Protein AF-A0A099S271-F1 (afdb_monomer)

Mean predicted aligned error: 4.39 Å

Solvent-accessible surface area (backbone atoms only — not comparable to full-atom values): 8548 Å² total; per-residue (Å²): 134,83,79,78,73,82,76,71,44,62,44,49,42,69,54,49,44,73,74,52,35,85,68,48,52,70,67,49,53,55,56,50,48,68,41,45,82,40,31,30,35,34,33,76,91,51,90,46,42,30,30,33,26,50,63,82,62,60,62,58,98,80,18,26,49,22,60,33,20,43,35,54,55,98,56,40,44,26,42,34,62,65,48,60,66,59,92,57,29,34,62,34,83,63,30,56,61,49,49,71,68,54,82,52,67,79,42,70,47,92,89,72,41,48,26,28,65,52,46,86,91,47,43,64,61,52,47,51,57,42,58,71,73,50,65,82,68,54,70,71,54,51,65,59,45,67,78,78,110

Structure (mmCIF, N/CA/C/O backbone):
data_AF-A0A099S271-F1
#
_entry.id   AF-A0A099S271-F1
#
loop_
_atom_site.group_PDB
_atom_site.id
_atom_site.type_symbol
_atom_site.label_atom_id
_atom_site.label_alt_id
_atom_site.label_comp_id
_atom_site.label_asym_id
_atom_site.label_entity_id
_atom_site.label_seq_id
_atom_site.pdbx_PDB_ins_code
_atom_site.Cartn_x
_atom_site.Cartn_y
_atom_site.Cartn_z
_atom_site.occupancy
_atom_site.B_iso_or_equiv
_atom_site.auth_seq_id
_atom_site.auth_comp_id
_atom_site.auth_asym_id
_atom_site.auth_atom_id
_atom_site.pdbx_PDB_model_num
ATOM 1 N N . MET A 1 1 ? 18.520 -3.663 31.199 1.00 38.88 1 MET A N 1
ATOM 2 C CA . MET A 1 1 ? 18.243 -3.238 29.809 1.00 38.88 1 MET A CA 1
ATOM 3 C C . MET A 1 1 ? 18.268 -4.464 28.906 1.00 38.88 1 MET A C 1
ATOM 5 O O . MET A 1 1 ? 19.336 -5.027 28.692 1.00 38.88 1 MET A O 1
ATOM 9 N N . ARG A 1 2 ? 17.100 -4.954 28.470 1.00 41.19 2 ARG A N 1
ATOM 10 C CA . ARG A 1 2 ? 17.018 -6.059 27.499 1.00 41.19 2 ARG A CA 1
ATOM 11 C C . ARG A 1 2 ? 17.454 -5.520 26.133 1.00 41.19 2 ARG A C 1
ATOM 13 O O . ARG A 1 2 ? 17.024 -4.444 25.742 1.00 41.19 2 ARG A O 1
ATOM 20 N N . LYS A 1 3 ? 18.360 -6.235 25.465 1.00 39.03 3 LYS A N 1
ATOM 21 C CA . LYS A 1 3 ? 18.875 -5.897 24.132 1.00 39.03 3 LYS A CA 1
ATOM 22 C C . LYS A 1 3 ? 17.695 -5.761 23.162 1.00 39.03 3 LYS A C 1
ATOM 24 O O . LYS A 1 3 ? 16.921 -6.709 23.054 1.00 39.03 3 LYS A O 1
ATOM 29 N N . ASN A 1 4 ? 17.577 -4.621 22.478 1.00 46.16 4 ASN A N 1
ATOM 30 C CA . ASN A 1 4 ? 16.653 -4.462 21.355 1.00 46.16 4 ASN A CA 1
ATOM 31 C C . ASN A 1 4 ? 16.946 -5.571 20.343 1.00 46.16 4 ASN A C 1
ATOM 33 O O . ASN A 1 4 ? 18.043 -5.638 19.781 1.00 46.16 4 ASN A O 1
ATOM 37 N N . TYR A 1 5 ? 15.980 -6.464 20.144 1.00 56.09 5 TYR A N 1
ATOM 38 C CA . TYR A 1 5 ? 15.978 -7.337 18.982 1.00 56.09 5 TYR A CA 1
ATOM 39 C C . TYR A 1 5 ? 16.065 -6.434 17.748 1.00 56.09 5 TYR A C 1
ATOM 41 O O . TYR A 1 5 ? 15.419 -5.391 17.699 1.00 56.09 5 TYR A O 1
ATOM 49 N N . LYS A 1 6 ? 16.943 -6.768 16.795 1.00 71.44 6 LYS A N 1
ATOM 50 C CA . LYS A 1 6 ? 17.137 -5.984 15.568 1.00 71.44 6 LYS A CA 1
ATOM 51 C C . LYS A 1 6 ? 15.786 -5.853 14.861 1.00 71.44 6 LYS A C 1
ATOM 53 O O . LYS A 1 6 ? 15.360 -6.811 14.219 1.00 71.44 6 LYS A O 1
ATOM 58 N N . LEU A 1 7 ? 15.136 -4.696 14.987 1.00 81.81 7 LEU A N 1
ATOM 59 C CA . LEU A 1 7 ? 13.919 -4.379 14.252 1.00 81.81 7 LEU A CA 1
ATOM 60 C C . LEU A 1 7 ? 14.175 -4.666 12.773 1.00 81.81 7 LEU A C 1
ATOM 62 O O . LEU A 1 7 ? 15.074 -4.077 12.163 1.00 81.81 7 LEU A O 1
ATOM 66 N N . LYS A 1 8 ? 13.426 -5.613 12.204 1.00 85.62 8 LYS A N 1
ATOM 67 C CA . LYS A 1 8 ? 13.517 -5.894 10.773 1.00 85.62 8 LYS A CA 1
ATOM 68 C C . LYS A 1 8 ? 13.010 -4.665 10.029 1.00 85.62 8 LYS A C 1
ATOM 70 O O . LYS A 1 8 ? 11.845 -4.304 10.171 1.00 85.62 8 LYS A O 1
ATOM 75 N N . ARG A 1 9 ? 13.901 -4.031 9.265 1.00 91.56 9 ARG A N 1
ATOM 76 C CA . ARG A 1 9 ? 13.598 -2.834 8.465 1.00 91.56 9 ARG A CA 1
ATOM 77 C C . ARG A 1 9 ? 12.748 -3.146 7.240 1.00 91.56 9 ARG A C 1
ATOM 79 O O . ARG A 1 9 ? 12.080 -2.255 6.747 1.00 91.56 9 ARG A O 1
ATOM 86 N N . THR A 1 10 ? 12.768 -4.392 6.787 1.00 94.88 10 THR A N 1
ATOM 87 C CA . THR A 1 10 ? 12.002 -4.875 5.642 1.00 94.88 10 THR A CA 1
ATOM 88 C C . THR A 1 10 ? 11.259 -6.131 6.071 1.00 94.88 10 THR A C 1
ATOM 90 O O . THR A 1 10 ? 11.880 -7.037 6.640 1.00 94.88 10 THR A O 1
ATOM 93 N N . ILE A 1 11 ? 9.949 -6.173 5.842 1.00 96.06 11 ILE A N 1
ATOM 94 C CA . ILE A 1 11 ? 9.090 -7.321 6.142 1.00 96.06 11 ILE A CA 1
ATOM 95 C C . ILE A 1 11 ? 8.168 -7.611 4.954 1.00 96.06 11 ILE A C 1
ATOM 97 O O . ILE A 1 11 ? 7.873 -6.723 4.154 1.00 96.06 11 ILE A O 1
ATOM 101 N N . SER A 1 12 ? 7.734 -8.863 4.831 1.00 95.81 12 SER A N 1
ATOM 102 C CA . SER A 1 12 ? 6.722 -9.239 3.844 1.00 95.81 12 SER A CA 1
ATOM 103 C C . SER A 1 12 ? 5.319 -8.857 4.318 1.00 95.81 12 SER A C 1
ATOM 105 O O . SER A 1 12 ? 5.112 -8.581 5.504 1.00 95.81 12 SER A O 1
ATOM 107 N N . MET A 1 13 ? 4.341 -8.878 3.414 1.00 96.75 13 MET A N 1
ATOM 108 C CA . MET A 1 13 ? 2.941 -8.654 3.764 1.00 96.75 13 MET A CA 1
ATOM 109 C C . MET A 1 13 ? 2.402 -9.774 4.656 1.00 96.75 13 MET A C 1
ATOM 111 O O . MET A 1 13 ? 1.707 -9.502 5.633 1.00 96.75 13 MET A O 1
ATOM 115 N N . LYS A 1 14 ? 2.806 -11.030 4.410 1.00 96.19 14 LYS A N 1
ATOM 116 C CA . LYS A 1 14 ? 2.510 -12.154 5.323 1.00 96.19 14 LYS A CA 1
ATOM 117 C C . LYS A 1 14 ? 2.985 -11.867 6.751 1.00 96.19 14 LYS A C 1
ATOM 119 O O . LYS A 1 14 ? 2.256 -12.110 7.712 1.00 96.19 14 LYS A O 1
ATOM 124 N N . GLN A 1 15 ? 4.201 -11.336 6.900 1.00 96.19 15 GLN A N 1
ATOM 125 C CA . GLN A 1 15 ? 4.737 -10.983 8.214 1.00 96.19 15 GLN A CA 1
ATOM 126 C C . GLN A 1 15 ? 3.991 -9.785 8.823 1.00 96.19 15 GLN A C 1
ATOM 128 O O . GLN A 1 15 ? 3.703 -9.813 10.013 1.00 96.19 15 GLN A O 1
ATOM 133 N N . PHE A 1 16 ? 3.627 -8.777 8.027 1.00 97.25 16 PHE A N 1
ATOM 134 C CA . PHE A 1 16 ? 2.814 -7.646 8.485 1.00 97.25 16 PHE A CA 1
ATOM 135 C C . PHE A 1 16 ? 1.449 -8.088 9.025 1.00 97.25 16 PHE A C 1
ATOM 137 O O . PHE A 1 16 ? 1.087 -7.720 10.139 1.00 97.25 16 PHE A O 1
ATOM 144 N N . ILE A 1 17 ? 0.729 -8.941 8.292 1.00 97.56 17 ILE A N 1
ATOM 145 C CA . ILE A 1 17 ? -0.554 -9.503 8.739 1.00 97.56 17 ILE A CA 1
ATOM 146 C C . ILE A 1 17 ? -0.372 -10.322 10.021 1.00 97.56 17 ILE A C 1
ATOM 148 O O . ILE A 1 17 ? -1.189 -10.225 10.929 1.00 97.56 17 ILE A O 1
ATOM 152 N N . SER A 1 18 ? 0.710 -11.096 10.136 1.00 96.88 18 SER A N 1
ATOM 153 C CA . SER A 1 18 ? 1.000 -11.839 11.366 1.00 96.88 18 SER A CA 1
ATO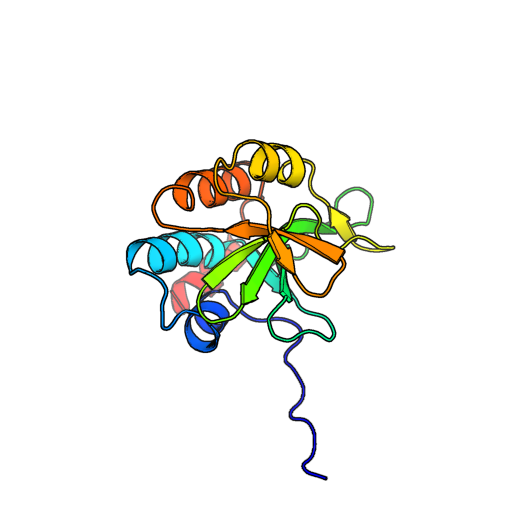M 154 C C . SER A 1 18 ? 1.342 -10.936 12.557 1.00 96.88 18 SER A C 1
ATOM 156 O O . SER A 1 18 ? 1.091 -11.345 13.687 1.00 96.88 18 SER A O 1
ATOM 158 N N . GLU A 1 19 ? 1.966 -9.775 12.332 1.00 96.06 19 GLU A N 1
ATOM 159 C CA . GLU A 1 19 ? 2.354 -8.830 13.391 1.00 96.06 19 GLU A CA 1
ATOM 160 C C . GLU A 1 19 ? 1.180 -7.944 13.835 1.00 96.06 19 GLU A C 1
ATOM 162 O O . GLU A 1 19 ? 1.062 -7.652 15.022 1.00 96.06 19 GLU A O 1
ATOM 167 N N . PHE A 1 20 ? 0.316 -7.523 12.906 1.00 97.12 20 PHE A N 1
ATOM 168 C CA . PHE A 1 20 ? -0.668 -6.460 13.150 1.00 97.12 20 PHE A CA 1
ATOM 169 C C . PHE A 1 20 ? -2.111 -6.814 12.773 1.00 97.12 20 PHE A C 1
ATOM 171 O O . PHE A 1 20 ? -3.031 -6.082 13.122 1.00 97.12 20 PHE A O 1
ATOM 178 N N . GLY A 1 21 ? -2.325 -7.916 12.056 1.00 96.38 21 GLY A N 1
ATOM 179 C CA . GLY A 1 21 ? -3.600 -8.235 11.419 1.00 96.38 21 GLY A CA 1
ATOM 180 C C . GLY A 1 21 ? -4.555 -9.092 12.241 1.00 96.38 21 GLY A C 1
ATOM 181 O O . GLY A 1 21 ? -5.489 -9.640 11.662 1.00 96.38 21 GLY A O 1
ATOM 182 N N . GLU A 1 22 ? -4.352 -9.242 13.554 1.00 97.06 22 GLU A N 1
ATOM 183 C CA . GLU A 1 22 ? -5.235 -10.049 14.415 1.00 97.06 22 GLU A CA 1
ATOM 184 C C . GLU A 1 22 ? -6.706 -9.625 14.268 1.00 97.06 22 GLU A C 1
ATOM 186 O O . GLU A 1 22 ? -7.570 -10.470 14.037 1.00 97.06 22 GLU A O 1
ATOM 191 N N . SER A 1 23 ? -6.961 -8.314 14.287 1.00 97.12 23 SER A N 1
ATOM 192 C CA . SER A 1 23 ? -8.300 -7.720 14.175 1.00 97.12 23 SER A CA 1
ATOM 193 C C . SER A 1 23 ? -8.757 -7.448 12.736 1.00 97.12 23 SER A C 1
ATOM 195 O O . SER A 1 23 ? -9.864 -6.950 12.541 1.00 97.12 23 SER A O 1
ATOM 197 N N . PHE A 1 24 ? -7.934 -7.732 11.720 1.00 98.12 24 PHE A N 1
ATOM 198 C CA . PHE A 1 24 ? -8.331 -7.511 10.326 1.00 98.12 24 PHE A CA 1
ATOM 199 C C . PHE A 1 24 ? -9.317 -8.596 9.889 1.00 98.12 24 PHE A C 1
ATOM 201 O O . PHE A 1 24 ? -9.169 -9.768 10.259 1.00 98.12 24 PHE A O 1
ATOM 208 N N . SER A 1 25 ? -10.295 -8.213 9.069 1.00 98.31 25 SER A N 1
ATOM 209 C CA . SER A 1 25 ? -11.192 -9.168 8.420 1.00 98.31 25 SER A CA 1
ATOM 210 C C . SER A 1 25 ? -10.405 -10.110 7.499 1.00 98.31 25 SER A C 1
ATOM 212 O O . SER A 1 25 ? -9.279 -9.815 7.081 1.00 98.31 25 SER A O 1
ATOM 214 N N . ASP A 1 26 ? -11.003 -11.249 7.155 1.00 98.56 26 ASP A N 1
ATOM 215 C CA . ASP A 1 26 ? -10.399 -12.174 6.190 1.00 98.56 26 ASP A CA 1
ATOM 216 C C . ASP A 1 26 ? -10.265 -11.521 4.808 1.00 98.56 26 ASP A C 1
ATOM 218 O O . ASP A 1 26 ? -9.210 -11.629 4.188 1.00 98.56 26 ASP A O 1
ATOM 222 N N . HIS A 1 27 ? -11.264 -10.734 4.391 1.00 98.62 27 HIS A N 1
ATOM 223 C CA . HIS A 1 27 ? -11.226 -9.964 3.143 1.00 98.62 27 HIS A CA 1
ATOM 224 C C . HIS A 1 27 ? -10.037 -9.000 3.101 1.00 98.62 27 HIS A C 1
ATOM 226 O O . HIS A 1 27 ? -9.241 -9.026 2.166 1.00 98.62 27 HIS A O 1
ATOM 232 N N . MET A 1 28 ? -9.825 -8.206 4.155 1.00 98.62 28 MET A N 1
ATOM 233 C CA . MET A 1 28 ? -8.666 -7.313 4.228 1.00 98.62 28 MET A CA 1
ATOM 234 C C . MET A 1 28 ? -7.344 -8.077 4.131 1.00 98.62 28 MET A C 1
ATOM 236 O O . MET A 1 28 ? -6.427 -7.632 3.440 1.00 98.62 28 MET A O 1
ATOM 240 N N . LYS A 1 29 ? -7.225 -9.222 4.813 1.00 98.62 29 LYS A N 1
ATOM 241 C CA . LYS A 1 29 ? -6.011 -10.051 4.772 1.00 98.62 29 LYS A CA 1
ATOM 242 C C . LYS A 1 29 ? -5.758 -10.591 3.367 1.00 98.62 29 LYS A C 1
ATOM 244 O O . LYS A 1 29 ? -4.625 -10.513 2.900 1.00 98.62 29 LYS A O 1
ATOM 249 N N . GLU A 1 30 ? -6.787 -11.099 2.695 1.00 98.50 30 GLU A N 1
ATOM 250 C CA . GLU A 1 30 ? -6.701 -11.587 1.315 1.00 98.50 30 GLU A CA 1
ATOM 251 C C . GLU A 1 30 ? -6.244 -10.479 0.363 1.00 98.50 30 GLU A C 1
ATOM 253 O O . GLU A 1 30 ? -5.260 -10.652 -0.356 1.00 98.50 30 GLU A O 1
ATOM 258 N N . ARG A 1 31 ? -6.873 -9.303 0.439 1.00 98.50 31 ARG A N 1
ATOM 259 C CA . ARG A 1 31 ? -6.537 -8.156 -0.413 1.00 98.50 31 ARG A CA 1
ATOM 260 C C . ARG A 1 31 ? -5.133 -7.621 -0.153 1.00 98.50 31 ARG A C 1
ATOM 262 O O . ARG A 1 31 ? -4.404 -7.323 -1.093 1.00 98.50 31 ARG A O 1
ATOM 269 N N . LEU A 1 32 ? -4.696 -7.567 1.105 1.00 98.25 32 LEU A N 1
ATOM 270 C CA . LEU A 1 32 ? -3.308 -7.234 1.434 1.00 98.25 32 LEU A CA 1
ATOM 271 C C . LEU A 1 32 ? -2.333 -8.246 0.812 1.00 98.25 32 LEU A C 1
ATOM 273 O O . LEU A 1 32 ? -1.332 -7.838 0.224 1.00 98.25 32 LEU A O 1
ATOM 277 N N . LEU A 1 33 ? -2.618 -9.550 0.894 1.00 97.62 33 LEU A N 1
ATOM 278 C CA . LEU A 1 33 ? -1.747 -10.604 0.359 1.00 97.62 33 LEU A CA 1
ATOM 279 C C . LEU A 1 33 ? -1.528 -10.521 -1.157 1.00 97.62 33 LEU A C 1
ATOM 281 O O . LEU A 1 33 ? -0.496 -10.994 -1.630 1.00 97.62 33 LEU A O 1
ATOM 285 N N . GLU A 1 34 ? -2.407 -9.874 -1.920 1.00 97.19 34 GLU A N 1
ATOM 286 C CA . GLU A 1 34 ? -2.182 -9.637 -3.354 1.00 97.19 34 GLU A CA 1
ATOM 287 C C . GLU A 1 34 ? -0.969 -8.738 -3.636 1.00 97.19 34 GLU A C 1
ATOM 289 O O . GLU A 1 34 ? -0.351 -8.824 -4.702 1.00 97.19 34 GLU A O 1
ATOM 294 N N . LEU A 1 35 ? -0.570 -7.915 -2.660 1.00 96.69 35 LEU A N 1
ATOM 295 C CA . LEU A 1 35 ? 0.645 -7.107 -2.735 1.00 96.69 35 LEU A CA 1
ATOM 296 C C . LEU A 1 35 ? 1.921 -7.941 -2.536 1.00 96.69 35 LEU A C 1
ATOM 298 O O . LEU A 1 35 ? 2.979 -7.512 -2.987 1.00 96.69 35 LEU A O 1
ATOM 302 N N . GLU A 1 36 ? 1.857 -9.116 -1.893 1.00 94.38 36 GLU A N 1
ATOM 303 C CA . GLU A 1 36 ? 3.028 -9.919 -1.473 1.00 94.38 36 GLU A CA 1
ATOM 304 C C . GLU A 1 36 ? 3.978 -10.242 -2.633 1.00 94.38 36 GLU A C 1
ATOM 306 O O . GLU A 1 36 ? 5.191 -10.335 -2.448 1.00 94.38 36 GLU A O 1
ATOM 311 N N . VAL A 1 37 ? 3.433 -10.426 -3.839 1.00 93.44 37 VAL A N 1
ATOM 312 C CA . VAL A 1 37 ? 4.234 -10.808 -5.007 1.00 93.44 37 VAL A CA 1
ATOM 313 C C . VAL A 1 37 ? 5.051 -9.632 -5.537 1.00 93.44 37 VAL A C 1
ATOM 315 O O . VAL A 1 37 ? 6.198 -9.822 -5.925 1.00 93.44 37 VAL A O 1
ATOM 318 N N . ARG A 1 38 ? 4.479 -8.425 -5.572 1.00 95.25 38 ARG A N 1
ATOM 319 C CA . ARG A 1 38 ? 5.095 -7.253 -6.224 1.00 95.25 38 ARG A CA 1
ATOM 320 C C . ARG A 1 38 ? 5.718 -6.271 -5.249 1.00 95.25 38 ARG A C 1
ATOM 322 O O . ARG A 1 38 ? 6.577 -5.473 -5.627 1.00 95.25 38 ARG A O 1
ATOM 329 N N . CYS A 1 39 ? 5.294 -6.311 -3.997 1.00 96.31 39 CYS A N 1
ATOM 330 C CA . CYS A 1 39 ? 5.616 -5.291 -3.027 1.00 96.31 39 CYS A CA 1
ATOM 331 C C . CYS A 1 39 ? 6.313 -5.854 -1.796 1.00 96.31 39 CYS A C 1
ATOM 333 O O . CYS A 1 39 ? 6.221 -7.027 -1.447 1.00 96.31 39 CYS A O 1
ATOM 335 N N . VAL A 1 40 ? 6.990 -4.952 -1.101 1.00 96.56 40 VAL A N 1
ATOM 336 C CA . VAL A 1 40 ? 7.593 -5.197 0.198 1.00 96.56 40 VAL A CA 1
ATOM 337 C C . VAL A 1 40 ? 7.320 -4.010 1.112 1.00 96.56 40 VAL A C 1
ATOM 339 O O . VAL A 1 40 ? 7.209 -2.871 0.653 1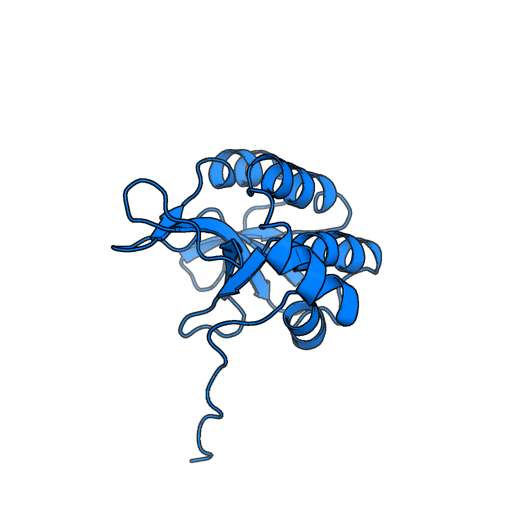.00 96.56 40 VAL A O 1
ATOM 342 N N . LEU A 1 41 ? 7.213 -4.273 2.411 1.00 97.50 41 LEU A N 1
ATOM 343 C CA . LEU A 1 41 ? 7.000 -3.246 3.419 1.00 97.50 41 LEU A CA 1
ATOM 344 C C . LEU A 1 41 ? 8.326 -2.882 4.079 1.00 97.50 41 LEU A C 1
ATOM 346 O O . LEU A 1 41 ? 9.073 -3.753 4.534 1.00 97.50 41 LEU A O 1
ATOM 350 N N . THR A 1 42 ? 8.616 -1.586 4.153 1.00 95.75 42 THR A N 1
ATOM 351 C CA . THR A 1 42 ? 9.828 -1.067 4.794 1.00 95.75 42 THR A CA 1
ATOM 352 C C . THR A 1 42 ? 9.487 -0.117 5.927 1.00 95.75 42 THR A C 1
ATOM 354 O O . THR A 1 42 ? 8.591 0.703 5.797 1.00 95.75 42 THR A O 1
ATOM 357 N N . ARG A 1 43 ? 10.210 -0.205 7.042 1.00 93.56 43 ARG A N 1
ATOM 358 C CA . ARG A 1 43 ? 10.012 0.642 8.219 1.00 93.56 43 ARG A CA 1
ATOM 359 C C . ARG A 1 43 ? 11.316 1.224 8.727 1.00 93.56 43 ARG A C 1
ATOM 361 O O . ARG A 1 43 ? 12.376 0.590 8.671 1.00 93.56 43 ARG A O 1
ATOM 368 N N . LYS A 1 44 ? 11.220 2.447 9.245 1.00 88.25 44 LYS A N 1
ATOM 369 C CA . LYS A 1 44 ? 12.293 3.097 10.000 1.00 88.25 44 LYS A CA 1
ATOM 370 C C . LYS A 1 44 ? 12.115 2.747 11.476 1.00 88.25 44 LYS A C 1
ATOM 372 O O . LYS A 1 44 ? 12.195 1.570 11.815 1.00 88.25 44 LYS A O 1
ATOM 377 N N . GLU A 1 45 ? 12.041 3.740 12.350 1.00 86.75 45 GLU A N 1
ATOM 378 C CA . GLU A 1 45 ? 12.114 3.565 13.806 1.00 86.75 45 GLU A CA 1
ATOM 379 C C . GLU A 1 45 ? 10.791 3.100 14.412 1.00 86.75 45 GLU A C 1
ATOM 381 O O . GLU A 1 45 ? 10.800 2.358 15.387 1.00 86.75 45 GLU A O 1
ATOM 386 N N . GLU A 1 46 ? 9.678 3.489 13.798 1.00 90.00 46 GLU A N 1
ATOM 387 C CA . GLU A 1 46 ? 8.334 3.092 14.204 1.00 90.00 46 GLU A CA 1
ATOM 388 C C . GLU A 1 46 ? 8.011 1.697 13.658 1.00 90.00 46 GLU A C 1
ATOM 390 O O . GLU A 1 46 ? 8.066 1.459 12.450 1.00 90.00 46 GLU A O 1
ATOM 395 N N . GLU A 1 47 ? 7.695 0.758 14.554 1.00 91.44 47 GLU A N 1
ATOM 396 C CA . GLU A 1 47 ? 7.457 -0.643 14.184 1.00 91.44 47 GLU A CA 1
ATOM 397 C C . GLU A 1 47 ? 6.206 -0.809 13.318 1.00 91.44 47 GLU A C 1
ATOM 399 O O . GLU A 1 47 ? 6.168 -1.654 12.424 1.00 91.44 47 GLU A O 1
ATOM 404 N N . ASN A 1 48 ? 5.202 0.018 13.578 1.00 93.19 48 ASN A N 1
ATOM 405 C CA . ASN A 1 48 ? 3.858 -0.077 13.037 1.00 93.19 48 ASN A CA 1
ATOM 406 C C . ASN A 1 48 ? 3.595 0.854 11.844 1.00 93.19 48 ASN A C 1
ATOM 408 O O . ASN A 1 48 ? 2.465 0.912 11.370 1.00 93.19 48 ASN A O 1
ATOM 412 N N . LYS A 1 49 ? 4.619 1.569 11.360 1.00 95.38 49 LYS A N 1
ATOM 413 C CA . LYS A 1 49 ? 4.543 2.477 10.209 1.00 95.38 49 LYS A CA 1
ATOM 414 C C . LYS A 1 49 ? 5.429 1.969 9.082 1.00 95.38 49 LYS A C 1
ATOM 416 O O . LYS A 1 49 ? 6.656 1.957 9.212 1.00 95.38 49 LYS A O 1
ATOM 421 N N . LEU A 1 50 ? 4.806 1.537 7.990 1.00 97.19 50 LEU A N 1
ATOM 422 C CA . LEU A 1 50 ? 5.488 0.819 6.925 1.00 97.19 50 LEU A CA 1
ATOM 423 C C . LEU A 1 50 ? 5.167 1.395 5.550 1.00 97.19 50 LEU A C 1
ATOM 425 O O . LEU A 1 50 ? 4.015 1.463 5.141 1.00 97.19 50 LEU A O 1
ATOM 429 N N . ASP A 1 51 ? 6.210 1.754 4.816 1.00 97.31 51 ASP A N 1
ATOM 430 C CA . ASP A 1 51 ? 6.133 2.216 3.437 1.00 97.31 51 ASP A CA 1
ATOM 431 C C . ASP A 1 51 ? 6.133 1.027 2.476 1.00 97.31 51 ASP A C 1
ATOM 433 O O . ASP A 1 51 ? 6.998 0.145 2.565 1.00 97.31 51 ASP A O 1
ATOM 437 N N . LEU A 1 52 ? 5.191 1.030 1.538 1.00 97.62 52 LEU A N 1
ATOM 438 C CA . LEU A 1 52 ? 5.044 0.015 0.506 1.00 97.62 52 LEU A CA 1
ATOM 439 C C . LEU A 1 52 ? 5.931 0.353 -0.696 1.00 97.62 52 LEU A C 1
ATOM 441 O O . LEU A 1 52 ? 5.788 1.411 -1.303 1.00 97.62 52 LEU A O 1
ATOM 445 N N . LYS A 1 53 ? 6.839 -0.549 -1.066 1.00 96.88 53 LYS A N 1
ATOM 446 C CA . LYS A 1 53 ? 7.772 -0.382 -2.195 1.00 96.88 53 LYS A CA 1
ATOM 447 C C . LYS A 1 53 ? 7.720 -1.578 -3.127 1.00 96.88 53 LYS A C 1
ATOM 449 O O . LYS A 1 53 ? 7.249 -2.639 -2.732 1.00 96.88 53 LYS A O 1
ATOM 454 N N . HIS A 1 54 ? 8.248 -1.430 -4.340 1.00 96.62 54 HIS A N 1
ATOM 455 C CA . HIS A 1 54 ? 8.435 -2.569 -5.240 1.00 96.62 54 HIS A CA 1
ATOM 456 C C . HIS A 1 54 ? 9.530 -3.499 -4.700 1.00 96.62 54 HIS A C 1
ATOM 458 O O . HIS A 1 54 ? 10.589 -3.029 -4.284 1.00 96.62 54 HIS A O 1
ATOM 464 N N . VAL A 1 55 ? 9.296 -4.811 -4.726 1.00 95.19 55 VAL A N 1
ATOM 465 C CA . VAL A 1 55 ? 10.202 -5.801 -4.115 1.00 95.19 55 VAL A CA 1
ATOM 466 C C . VAL A 1 55 ? 11.568 -5.890 -4.803 1.00 95.19 55 VAL A C 1
ATOM 468 O O . VAL A 1 55 ? 12.574 -6.177 -4.159 1.00 95.19 55 VAL A O 1
ATOM 471 N N . GLU A 1 56 ? 11.633 -5.578 -6.099 1.00 93.38 56 GLU A N 1
ATOM 472 C CA . GLU A 1 56 ? 12.893 -5.535 -6.854 1.00 93.38 56 GLU A CA 1
ATOM 473 C C . GLU A 1 56 ? 13.597 -4.170 -6.769 1.00 93.38 56 GLU A C 1
ATOM 475 O O . GLU A 1 56 ? 14.625 -3.977 -7.416 1.00 93.38 56 GLU A O 1
ATOM 480 N N . HIS A 1 57 ? 13.072 -3.222 -5.979 1.00 89.56 57 HIS A N 1
ATOM 481 C CA . HIS A 1 57 ? 13.679 -1.900 -5.776 1.00 89.56 57 HIS A CA 1
ATOM 482 C C . HIS A 1 57 ? 13.910 -1.124 -7.089 1.00 89.56 57 HIS A C 1
ATOM 484 O O . HIS A 1 57 ? 14.949 -0.496 -7.307 1.00 89.56 57 HIS A O 1
ATOM 490 N N . THR A 1 58 ? 12.921 -1.179 -7.987 1.00 85.19 58 THR A N 1
ATOM 491 C CA . THR A 1 58 ? 12.953 -0.506 -9.292 1.00 85.19 58 THR A CA 1
ATOM 492 C C . THR A 1 58 ? 13.093 1.005 -9.117 1.00 85.19 58 THR A C 1
ATOM 494 O O . THR A 1 58 ? 12.317 1.629 -8.388 1.00 85.19 58 THR A O 1
ATOM 497 N N . LYS A 1 59 ? 14.076 1.595 -9.809 1.00 87.62 59 LYS A N 1
ATOM 498 C CA . LYS A 1 59 ? 14.382 3.028 -9.743 1.00 87.62 59 LYS A CA 1
ATOM 499 C C . LYS A 1 59 ? 13.877 3.781 -10.971 1.00 87.62 59 LYS A C 1
ATOM 501 O O . LYS A 1 59 ? 14.104 3.352 -12.099 1.00 87.62 59 LYS A O 1
ATOM 506 N N . TYR A 1 60 ? 13.297 4.948 -10.728 1.00 81.50 60 TYR A N 1
ATOM 507 C CA . TYR A 1 60 ? 12.848 5.940 -11.700 1.00 81.50 60 TYR A CA 1
ATOM 508 C C . TYR A 1 60 ? 13.600 7.236 -11.413 1.00 81.50 60 TYR A C 1
ATOM 510 O O . TYR A 1 60 ? 13.606 7.698 -10.274 1.00 81.50 60 TYR A O 1
ATOM 518 N N . ASP A 1 61 ? 14.321 7.775 -12.396 1.00 80.56 61 ASP A N 1
ATOM 519 C CA . ASP A 1 61 ? 15.205 8.936 -12.206 1.00 80.56 61 ASP A CA 1
ATOM 520 C C . ASP A 1 61 ? 16.106 8.820 -10.958 1.00 80.56 61 ASP A C 1
ATOM 522 O O . ASP A 1 61 ? 16.304 9.757 -10.190 1.00 80.56 61 ASP A O 1
ATOM 526 N N . SER A 1 62 ? 16.688 7.629 -10.769 1.00 86.38 62 SER A N 1
ATOM 527 C CA . SER A 1 62 ? 17.576 7.253 -9.651 1.00 86.38 62 SER A CA 1
ATOM 528 C C . SER A 1 62 ? 16.916 7.052 -8.279 1.00 86.38 62 SER A C 1
ATOM 530 O O . SER A 1 62 ? 17.623 6.656 -7.349 1.00 86.38 62 SER A O 1
ATOM 532 N N . LYS A 1 63 ? 15.595 7.233 -8.145 1.00 92.44 63 LYS A N 1
ATOM 533 C CA . LYS A 1 63 ? 14.851 7.011 -6.892 1.00 92.44 63 LYS A CA 1
ATOM 534 C C . LYS A 1 63 ? 13.870 5.849 -6.986 1.00 92.44 63 LYS A C 1
ATOM 536 O O . LYS A 1 63 ? 13.295 5.592 -8.034 1.00 92.44 63 LYS A O 1
ATOM 541 N N . GLU A 1 64 ? 13.649 5.157 -5.880 1.00 94.50 64 GLU A N 1
ATOM 542 C CA . GLU A 1 64 ? 12.577 4.167 -5.753 1.00 94.50 64 GLU A CA 1
ATOM 543 C C . GLU A 1 64 ? 11.240 4.856 -5.463 1.00 94.50 64 GLU A C 1
ATOM 545 O O . GLU A 1 64 ? 11.199 5.866 -4.759 1.00 94.50 64 GLU A O 1
ATOM 550 N N . TYR A 1 65 ? 10.142 4.281 -5.950 1.00 96.19 65 TYR A N 1
ATOM 551 C CA . TYR A 1 65 ? 8.809 4.718 -5.544 1.00 96.19 65 TYR A CA 1
ATOM 552 C C . TYR A 1 65 ? 8.369 4.055 -4.238 1.00 96.19 65 TYR A C 1
ATOM 554 O O . TYR A 1 65 ? 8.486 2.837 -4.073 1.00 96.19 65 TYR A O 1
ATOM 562 N N . ALA A 1 66 ? 7.801 4.863 -3.344 1.00 96.94 66 ALA A N 1
ATOM 563 C CA . ALA A 1 66 ? 6.885 4.408 -2.310 1.00 96.94 66 ALA A CA 1
ATOM 564 C C . ALA A 1 66 ? 5.443 4.564 -2.823 1.00 96.94 66 ALA A C 1
ATOM 566 O O . ALA A 1 66 ? 5.038 5.647 -3.234 1.00 96.94 66 ALA A O 1
ATOM 567 N N . TYR A 1 67 ? 4.678 3.474 -2.831 1.00 97.50 67 TYR A N 1
ATOM 568 C CA . TYR A 1 67 ? 3.313 3.406 -3.377 1.00 97.50 67 TYR A CA 1
ATOM 569 C C . TYR A 1 67 ? 2.229 3.703 -2.333 1.00 97.50 67 TYR A C 1
ATOM 571 O O . TYR A 1 67 ? 1.041 3.637 -2.630 1.00 97.50 67 TYR A O 1
ATOM 579 N N . GLY A 1 68 ? 2.636 4.003 -1.103 1.00 97.56 68 GLY A N 1
ATOM 580 C CA . GLY A 1 68 ? 1.761 4.289 0.023 1.00 97.56 68 GLY A CA 1
ATOM 581 C C . GLY A 1 68 ? 2.444 3.948 1.339 1.00 97.56 68 GLY A C 1
ATOM 582 O O . GLY A 1 68 ? 3.522 3.345 1.359 1.00 97.56 68 GLY A O 1
ATOM 583 N N . GLN A 1 69 ? 1.811 4.322 2.446 1.00 97.94 69 GLN A N 1
ATOM 584 C CA . GLN A 1 69 ? 2.264 3.956 3.780 1.00 97.94 69 GLN A CA 1
ATOM 585 C C . GLN A 1 69 ? 1.086 3.435 4.603 1.00 97.94 69 GLN A C 1
ATOM 587 O O . GLN A 1 69 ? 0.029 4.058 4.697 1.00 97.94 69 GLN A O 1
ATOM 592 N N . LEU A 1 70 ? 1.296 2.245 5.163 1.00 98.06 70 LEU A N 1
ATOM 593 C CA . LEU A 1 70 ? 0.366 1.551 6.035 1.00 98.06 70 LEU A CA 1
ATOM 594 C C . LEU A 1 70 ? 0.767 1.798 7.484 1.00 98.06 70 LEU A C 1
ATOM 596 O O . LEU A 1 70 ? 1.937 1.647 7.853 1.00 98.06 70 LEU A O 1
ATOM 600 N N . ILE A 1 71 ? -0.214 2.154 8.305 1.00 97.50 71 ILE A N 1
ATOM 601 C CA . ILE A 1 71 ? -0.032 2.360 9.738 1.00 97.50 71 ILE A CA 1
ATOM 602 C C . ILE A 1 71 ? -0.989 1.433 10.468 1.00 97.50 71 ILE A C 1
ATOM 604 O O . ILE A 1 71 ? -2.200 1.537 10.296 1.00 97.50 71 ILE 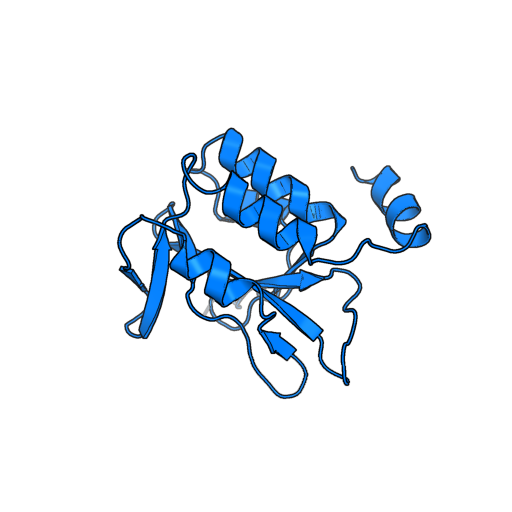A O 1
ATOM 608 N N . ALA A 1 72 ? -0.451 0.525 11.274 1.00 96.38 72 ALA A N 1
ATOM 609 C CA . ALA A 1 72 ? -1.260 -0.286 12.171 1.00 96.38 72 ALA A CA 1
ATOM 610 C C . ALA A 1 72 ? -1.321 0.389 13.542 1.00 96.38 72 ALA A C 1
ATOM 612 O O . ALA A 1 72 ? -0.291 0.587 14.181 1.00 96.38 72 ALA A O 1
ATOM 613 N N . ASN A 1 73 ? -2.500 0.765 14.019 1.00 94.31 73 ASN A N 1
ATOM 614 C CA . ASN A 1 73 ? -2.636 1.416 15.318 1.00 94.31 73 ASN A CA 1
ATOM 615 C C . ASN A 1 73 ? -3.853 0.867 16.055 1.00 94.31 73 ASN A C 1
ATOM 617 O O . ASN A 1 73 ? -4.935 0.815 15.486 1.00 94.31 73 ASN A O 1
ATOM 621 N N . GLU A 1 74 ? -3.658 0.424 17.300 1.00 90.31 74 GLU A N 1
ATOM 622 C CA . GLU A 1 74 ? -4.722 -0.126 18.160 1.00 90.31 74 GLU A CA 1
ATOM 623 C C . GLU A 1 74 ? -5.577 -1.230 17.494 1.00 90.31 74 GLU A C 1
ATOM 625 O O . GLU A 1 74 ? -6.773 -1.354 17.738 1.00 90.31 74 GLU A O 1
ATOM 630 N N . GLY A 1 75 ? -4.952 -2.065 16.653 1.00 92.69 75 GLY A N 1
ATOM 631 C CA . GLY A 1 75 ? -5.623 -3.155 15.929 1.00 92.69 75 GLY A CA 1
ATOM 632 C C . GLY A 1 75 ? -6.341 -2.721 14.647 1.00 92.69 75 GLY A C 1
ATOM 633 O O . GLY A 1 75 ? -6.925 -3.556 13.964 1.00 92.69 75 GLY A O 1
ATOM 634 N N . GLU A 1 76 ? -6.278 -1.445 14.284 1.00 96.75 76 GLU A N 1
ATOM 635 C CA . GLU A 1 76 ? -6.840 -0.920 13.044 1.00 96.75 76 GLU A CA 1
ATOM 636 C C . GLU A 1 76 ? -5.746 -0.616 12.019 1.00 96.75 76 GLU A C 1
ATOM 638 O O . GLU A 1 76 ? -4.592 -0.342 12.362 1.00 96.75 76 GLU A O 1
ATOM 643 N N . LEU A 1 77 ? -6.123 -0.668 10.742 1.00 98.25 77 LEU A N 1
ATOM 644 C CA . LEU A 1 77 ? -5.257 -0.328 9.622 1.00 98.25 77 LEU A CA 1
ATOM 645 C C . LEU A 1 77 ? -5.591 1.068 9.108 1.00 98.25 77 LEU A C 1
ATOM 647 O O . LEU A 1 77 ? -6.759 1.423 8.962 1.00 98.25 77 LEU A O 1
ATOM 651 N N . TYR A 1 78 ? -4.560 1.829 8.768 1.00 98.38 78 TYR A N 1
ATOM 652 C CA . TYR A 1 78 ? -4.683 3.165 8.209 1.00 98.38 78 TYR A CA 1
ATOM 653 C C . TYR A 1 78 ? -3.779 3.339 6.990 1.00 98.38 78 TYR A C 1
ATOM 655 O O . TYR A 1 78 ? -2.684 2.778 6.930 1.00 98.38 78 TYR A O 1
ATOM 663 N N . PHE A 1 79 ? -4.233 4.159 6.045 1.00 98.38 79 PHE A N 1
ATOM 664 C CA . PHE A 1 79 ? -3.466 4.630 4.898 1.00 98.38 79 PHE A CA 1
ATOM 665 C C . PHE A 1 79 ? -3.159 6.115 5.096 1.00 98.38 79 PHE A C 1
ATOM 667 O O . PHE A 1 79 ? -4.079 6.917 5.290 1.00 98.38 79 PHE A O 1
ATOM 674 N N . SER A 1 80 ? -1.880 6.485 5.117 1.00 97.75 80 SER A N 1
ATOM 675 C CA . SER A 1 80 ? -1.471 7.870 5.370 1.00 97.75 80 SER A CA 1
ATOM 676 C C . SER A 1 80 ? -1.560 8.753 4.125 1.00 97.75 80 SER A C 1
ATOM 678 O O . SER A 1 80 ? -1.435 8.281 2.997 1.00 97.75 80 SER A O 1
ATOM 680 N N . GLU A 1 81 ? -1.747 10.057 4.344 1.00 97.56 81 GLU A N 1
ATOM 681 C CA . GLU A 1 81 ? -1.743 11.084 3.288 1.00 97.56 81 GLU A CA 1
ATOM 682 C C . GLU A 1 81 ? -0.390 11.150 2.572 1.00 97.56 81 GLU A C 1
ATOM 684 O O . GLU A 1 81 ? -0.332 11.426 1.379 1.00 97.56 81 GLU A O 1
ATOM 689 N N . LYS A 1 82 ? 0.694 10.892 3.314 1.00 96.25 82 LYS A N 1
ATOM 690 C CA . LYS A 1 82 ? 2.071 10.920 2.822 1.00 96.25 82 LYS A CA 1
ATOM 691 C C . LYS A 1 82 ? 2.837 9.661 3.188 1.00 96.25 82 LYS A C 1
ATOM 693 O O . LYS A 1 82 ? 2.604 9.068 4.243 1.00 96.25 82 LYS A O 1
ATOM 698 N N . CYS A 1 83 ? 3.786 9.282 2.341 1.00 93.94 83 CYS A N 1
ATOM 699 C CA . CYS A 1 83 ? 4.717 8.177 2.573 1.00 93.94 83 CYS A CA 1
ATOM 700 C C . CYS A 1 83 ? 6.185 8.641 2.532 1.00 93.94 83 CYS A C 1
ATOM 702 O O . CYS A 1 83 ? 6.486 9.834 2.493 1.00 93.94 83 CYS A O 1
ATOM 704 N N . MET A 1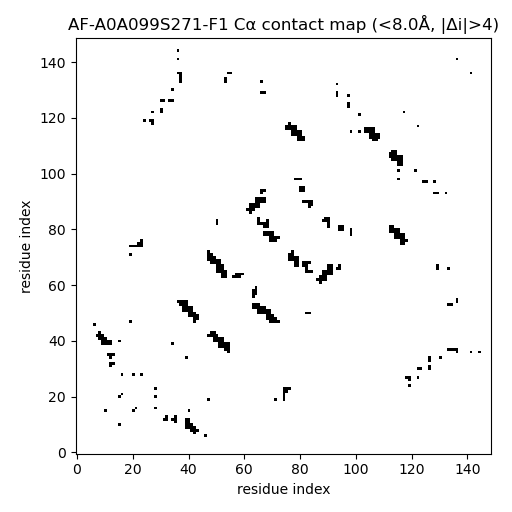 84 ? 7.131 7.705 2.647 1.00 90.69 84 MET A N 1
ATOM 705 C CA . MET A 1 84 ? 8.558 8.022 2.706 1.00 90.69 84 MET A CA 1
ATOM 706 C C . MET A 1 84 ? 9.039 8.803 1.483 1.00 90.69 84 MET A C 1
ATOM 708 O O . MET A 1 84 ? 9.062 8.295 0.366 1.00 90.69 84 MET A O 1
ATOM 712 N N . GLU A 1 85 ? 9.605 9.975 1.751 1.00 91.31 85 GLU A N 1
ATOM 713 C CA . GLU A 1 85 ? 10.335 10.777 0.778 1.00 91.31 85 GLU A CA 1
ATOM 714 C C . GLU A 1 85 ? 11.773 11.033 1.257 1.00 91.31 85 GLU A C 1
ATOM 716 O O . GLU A 1 85 ? 12.056 11.128 2.458 1.00 91.31 85 GLU A O 1
ATOM 721 N N . GLY A 1 86 ? 12.722 11.086 0.322 1.00 90.94 86 GLY A N 1
ATOM 722 C CA . GLY A 1 86 ? 14.127 11.316 0.630 1.00 90.94 86 GLY A CA 1
ATOM 723 C C . GLY A 1 86 ? 15.047 11.369 -0.595 1.00 90.94 86 GLY A C 1
ATOM 724 O O . GLY A 1 86 ? 14.593 11.535 -1.733 1.00 90.94 86 GLY A O 1
ATOM 725 N N . PRO A 1 87 ? 16.370 11.239 -0.377 1.00 91.00 87 PRO A N 1
ATOM 726 C CA . PRO A 1 87 ? 17.356 11.265 -1.458 1.00 91.00 87 PRO A CA 1
ATOM 727 C C . PRO A 1 87 ? 17.176 10.124 -2.466 1.00 91.00 87 PRO A C 1
ATOM 729 O O . PRO A 1 87 ? 17.269 10.364 -3.664 1.00 91.00 87 PRO A O 1
ATOM 732 N N . ASP A 1 88 ? 16.851 8.921 -1.982 1.00 92.06 88 ASP A N 1
ATOM 733 C CA . ASP A 1 88 ? 16.773 7.695 -2.792 1.00 92.06 88 ASP A CA 1
ATOM 734 C C . ASP A 1 88 ? 15.340 7.183 -3.010 1.00 92.06 88 ASP A C 1
ATOM 736 O O . ASP A 1 88 ? 15.141 6.173 -3.681 1.00 92.06 88 ASP A O 1
ATOM 740 N N . VAL A 1 89 ? 14.337 7.838 -2.417 1.00 94.00 89 VAL A N 1
ATOM 741 C CA . VAL A 1 89 ? 12.930 7.408 -2.442 1.00 94.00 89 VAL A CA 1
ATOM 742 C C . VAL A 1 89 ? 12.043 8.620 -2.688 1.00 94.00 89 VAL A C 1
ATOM 744 O O . VAL A 1 89 ? 12.303 9.692 -2.142 1.00 94.00 89 VAL A O 1
ATOM 747 N N . MET A 1 90 ? 11.001 8.455 -3.491 1.00 95.50 90 MET A N 1
ATOM 748 C CA . MET A 1 90 ? 9.956 9.455 -3.690 1.00 95.50 90 MET A CA 1
ATOM 749 C C . MET A 1 90 ? 8.571 8.818 -3.623 1.00 95.50 90 MET A C 1
ATOM 751 O O . MET A 1 90 ? 8.401 7.634 -3.917 1.00 95.50 90 MET A O 1
ATOM 755 N N . GLU A 1 91 ? 7.583 9.619 -3.246 1.00 96.25 91 GLU A N 1
ATOM 756 C CA . GLU A 1 91 ? 6.179 9.226 -3.265 1.00 96.25 91 GLU A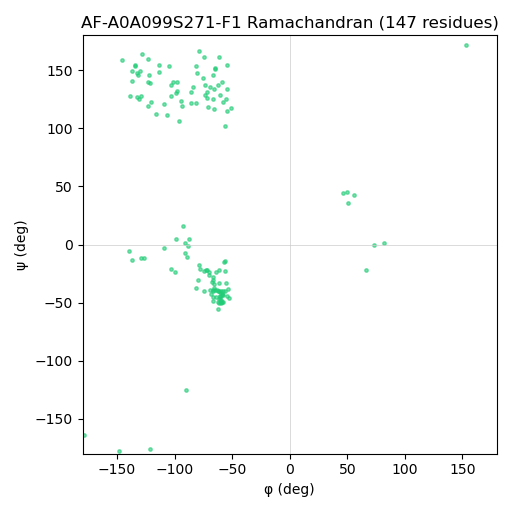 CA 1
ATOM 757 C C . GLU A 1 91 ? 5.707 9.000 -4.705 1.00 96.25 91 GLU A C 1
ATOM 759 O O . GLU A 1 91 ? 6.002 9.782 -5.614 1.00 96.25 91 GLU A O 1
ATOM 764 N N . ASN A 1 92 ? 4.996 7.897 -4.928 1.00 96.19 92 ASN A N 1
ATOM 765 C CA . ASN A 1 92 ? 4.352 7.650 -6.203 1.00 96.19 92 ASN A CA 1
ATOM 766 C C . ASN A 1 92 ? 3.126 8.573 -6.347 1.00 96.19 92 ASN A C 1
ATOM 768 O O . ASN A 1 92 ? 2.336 8.664 -5.406 1.00 96.19 92 ASN A O 1
ATOM 772 N N . PRO A 1 93 ? 2.896 9.190 -7.523 1.00 96.06 93 PRO A N 1
ATOM 773 C CA . PRO A 1 93 ? 1.741 10.061 -7.750 1.00 96.06 93 PRO A CA 1
ATOM 774 C C . PRO A 1 93 ? 0.367 9.427 -7.492 1.00 96.06 93 PRO A C 1
ATOM 776 O O . PRO A 1 93 ? -0.614 10.158 -7.415 1.00 96.06 93 PRO A O 1
ATOM 779 N N . VAL A 1 94 ? 0.271 8.097 -7.373 1.00 97.06 94 VAL A N 1
ATOM 780 C CA . VAL A 1 94 ? -0.972 7.384 -7.042 1.00 97.06 94 VAL A CA 1
ATOM 781 C C . VAL A 1 94 ? -1.439 7.599 -5.595 1.00 97.06 94 VAL A C 1
ATOM 783 O O . VAL A 1 94 ? -2.630 7.463 -5.318 1.00 97.06 94 VAL A O 1
ATOM 786 N N . VAL A 1 95 ? -0.536 7.954 -4.671 1.00 98.06 95 VAL A N 1
ATOM 787 C CA . VAL A 1 95 ? -0.844 8.049 -3.231 1.00 98.06 95 VAL A CA 1
ATOM 788 C C . VAL A 1 95 ? -1.902 9.118 -2.956 1.00 98.06 95 VAL A C 1
ATOM 790 O O . VAL A 1 95 ? -2.918 8.829 -2.320 1.00 98.06 95 VAL A O 1
ATOM 793 N N . ASP A 1 96 ? -1.711 10.321 -3.501 1.00 97.88 96 ASP A N 1
ATOM 794 C CA . ASP A 1 96 ? -2.627 11.450 -3.314 1.00 97.88 96 ASP A CA 1
ATOM 795 C C . ASP A 1 96 ? -4.055 11.140 -3.833 1.00 97.88 96 ASP A C 1
ATOM 797 O O . ASP A 1 96 ? -5.020 11.339 -3.087 1.00 97.88 96 ASP A O 1
ATOM 801 N N . PRO A 1 97 ? -4.256 10.632 -5.070 1.00 98.12 97 PRO A N 1
ATOM 802 C CA . PRO A 1 97 ? -5.567 10.194 -5.554 1.00 98.12 97 PRO A CA 1
ATOM 803 C C . PRO A 1 97 ? -6.223 9.107 -4.700 1.00 98.12 97 PRO A C 1
ATOM 805 O O . PRO A 1 97 ? -7.432 9.175 -4.466 1.00 98.12 97 PRO A O 1
ATOM 808 N N . ILE A 1 98 ? -5.452 8.123 -4.217 1.00 98.44 98 ILE A N 1
ATOM 809 C CA . ILE A 1 98 ? -5.989 7.071 -3.347 1.00 98.44 98 ILE A CA 1
ATOM 810 C C . ILE A 1 98 ? -6.519 7.696 -2.059 1.00 98.44 98 ILE A C 1
ATOM 812 O O . ILE A 1 98 ? -7.700 7.543 -1.746 1.00 98.44 98 ILE A O 1
ATOM 816 N N . TYR A 1 99 ? -5.675 8.448 -1.349 1.00 98.38 99 TYR A N 1
ATOM 817 C CA . TYR A 1 99 ? -6.016 9.052 -0.062 1.00 98.38 99 TYR A CA 1
ATOM 818 C C . TYR A 1 99 ? -7.244 9.969 -0.149 1.00 98.38 99 TYR A C 1
ATOM 820 O O . TYR A 1 99 ? -8.147 9.923 0.696 1.00 98.38 99 TYR A O 1
ATOM 828 N N . ASN A 1 100 ? -7.311 10.797 -1.193 1.00 98.00 100 ASN A N 1
ATOM 829 C CA . ASN A 1 100 ? -8.398 11.755 -1.378 1.00 98.00 100 ASN A CA 1
ATOM 830 C C . ASN A 1 100 ? -9.741 11.093 -1.722 1.00 98.00 100 ASN A C 1
ATOM 832 O O . ASN A 1 100 ? -10.788 11.648 -1.391 1.00 98.00 100 ASN A O 1
ATOM 836 N N . ALA A 1 101 ? -9.732 9.903 -2.328 1.00 97.44 101 ALA A N 1
ATOM 837 C CA . ALA A 1 101 ? -10.951 9.156 -2.635 1.00 97.44 101 ALA A CA 1
ATOM 838 C C . ALA A 1 101 ? -11.551 8.431 -1.414 1.00 97.44 101 ALA A C 1
ATOM 840 O O . ALA A 1 101 ? -12.748 8.121 -1.412 1.00 97.44 101 ALA A O 1
ATOM 841 N N . LEU A 1 102 ? -10.756 8.179 -0.366 1.00 97.12 102 LEU A N 1
ATOM 842 C CA . LEU A 1 102 ? -11.235 7.536 0.859 1.00 97.12 102 LEU A CA 1
ATOM 843 C C . LEU A 1 102 ? -12.223 8.444 1.603 1.00 97.12 102 LEU A C 1
ATOM 845 O O . LEU A 1 102 ? -11.913 9.592 1.938 1.00 97.12 102 LEU A O 1
ATOM 849 N N . LYS A 1 103 ? -13.415 7.905 1.879 1.00 94.62 103 LYS A N 1
ATOM 850 C CA . LYS A 1 103 ? -14.529 8.613 2.540 1.00 94.62 103 LYS A CA 1
ATOM 851 C C . LYS A 1 103 ? -14.540 8.472 4.062 1.00 94.62 103 LYS A C 1
ATOM 853 O O . LYS A 1 103 ? -15.368 9.098 4.717 1.00 94.62 103 LYS A O 1
ATOM 858 N N . THR A 1 104 ? -13.672 7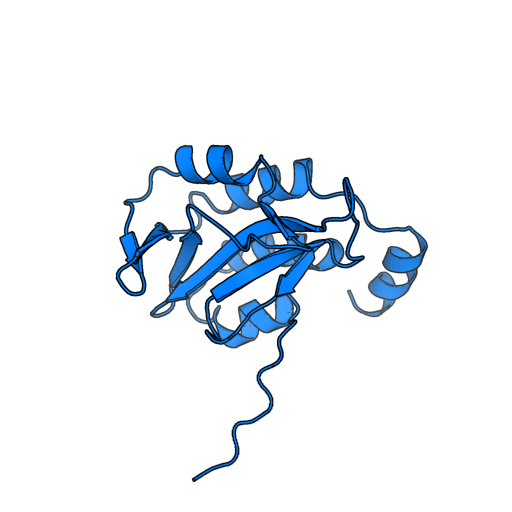.630 4.611 1.00 94.94 104 THR A N 1
ATOM 859 C CA . THR A 1 104 ? -13.482 7.499 6.056 1.00 94.94 104 THR A CA 1
ATOM 860 C C . THR A 1 104 ? -12.919 8.793 6.633 1.00 94.94 104 THR A C 1
ATOM 862 O O . THR A 1 104 ? -12.216 9.535 5.941 1.00 94.94 104 THR A O 1
ATOM 865 N N . GLU A 1 105 ? -13.218 9.049 7.902 1.00 95.12 105 GLU A N 1
ATOM 866 C CA . GLU A 1 105 ? -12.730 10.228 8.613 1.00 95.12 105 GLU A CA 1
ATOM 867 C C . GLU A 1 105 ? -11.192 10.270 8.637 1.00 95.12 105 GLU A C 1
ATOM 869 O O . GLU A 1 105 ? -10.527 9.237 8.766 1.00 95.12 105 GLU A O 1
ATOM 874 N N . GLU A 1 106 ? -10.636 11.471 8.459 1.00 97.12 106 GLU A N 1
ATOM 875 C CA . GLU A 1 106 ? -9.206 11.722 8.645 1.00 97.12 106 GLU A CA 1
ATOM 876 C C . GLU A 1 106 ? -8.897 11.714 10.141 1.00 97.12 106 GLU A C 1
ATOM 878 O O . GLU A 1 106 ? -9.520 12.431 10.923 1.00 97.12 106 GLU A O 1
ATOM 883 N N . VAL A 1 107 ? -7.901 10.927 10.524 1.00 96.19 107 VAL A N 1
ATOM 884 C CA . VAL A 1 107 ? -7.355 10.891 11.875 1.00 96.19 107 VAL A CA 1
ATOM 885 C C . VAL A 1 107 ? -5.922 11.402 11.867 1.00 96.19 107 VAL A C 1
ATOM 887 O O . VAL A 1 107 ? -5.210 11.304 10.865 1.00 96.19 107 VAL A O 1
ATOM 890 N N . VAL A 1 108 ? -5.482 11.926 13.008 1.00 94.88 108 VAL A N 1
ATOM 891 C CA . VAL A 1 108 ? -4.093 12.332 13.220 1.00 94.88 108 VAL A CA 1
ATOM 892 C C . VAL A 1 108 ? -3.426 11.322 14.147 1.00 94.88 108 VAL A C 1
ATOM 894 O O . VAL A 1 108 ? -3.751 11.239 15.329 1.00 94.88 108 VAL A O 1
ATOM 897 N N . ILE A 1 109 ? -2.485 10.556 13.603 1.00 90.12 109 ILE A N 1
ATOM 898 C CA . ILE A 1 109 ? -1.676 9.568 14.321 1.00 90.12 109 ILE A CA 1
ATOM 899 C C . ILE A 1 109 ? -0.324 10.201 14.665 1.00 90.12 109 ILE A C 1
ATOM 901 O O . ILE A 1 109 ? 0.256 10.924 13.853 1.00 90.12 109 ILE A O 1
ATOM 905 N N . ASN A 1 110 ? 0.195 9.934 15.869 1.00 81.94 110 ASN A N 1
ATOM 906 C CA . ASN A 1 110 ? 1.496 10.438 16.335 1.00 81.94 110 ASN A CA 1
ATOM 907 C C . ASN A 1 110 ? 1.652 11.961 16.123 1.00 81.94 110 ASN A C 1
ATOM 909 O O . ASN A 1 110 ? 2.667 12.436 15.614 1.00 81.94 110 ASN A O 1
ATOM 913 N N . GLU A 1 111 ? 0.597 12.703 16.482 1.00 81.19 111 GLU A N 1
ATOM 914 C CA . GLU A 1 111 ? 0.464 14.173 16.474 1.00 81.19 111 GLU A CA 1
ATOM 915 C C . GLU A 1 111 ? 0.493 14.868 15.104 1.00 81.19 111 GLU A C 1
ATOM 917 O O . GLU A 1 111 ? -0.050 15.962 14.991 1.00 81.19 111 GLU A O 1
ATOM 922 N N . ASN A 1 112 ? 1.060 14.258 14.058 1.00 89.00 112 ASN A N 1
ATOM 923 C CA . ASN A 1 112 ? 1.287 14.940 12.776 1.00 89.00 112 ASN A CA 1
ATOM 924 C C . ASN A 1 112 ? 0.997 14.096 11.530 1.00 89.00 112 ASN A C 1
ATOM 926 O O . ASN A 1 112 ? 1.093 14.612 10.417 1.00 89.00 112 ASN A O 1
ATOM 930 N N . ILE A 1 113 ? 0.679 12.808 11.674 1.00 93.12 113 ILE A N 1
ATOM 931 C CA . ILE A 1 113 ? 0.454 11.934 10.523 1.00 93.12 113 ILE A CA 1
ATOM 932 C C . ILE A 1 113 ? -1.037 11.861 10.245 1.00 93.12 113 ILE A C 1
ATOM 934 O O . ILE A 1 113 ? -1.782 11.198 10.963 1.00 93.12 113 ILE A O 1
ATOM 938 N N . LYS A 1 114 ? -1.463 12.528 9.178 1.00 97.50 114 LYS A N 1
ATOM 939 C CA . LYS A 1 114 ? -2.817 12.388 8.656 1.00 97.50 114 LYS A CA 1
ATOM 940 C C . LYS A 1 114 ? -2.973 11.032 7.997 1.00 97.50 114 LYS A C 1
ATOM 942 O O . LYS A 1 114 ? -2.178 10.657 7.131 1.00 97.50 114 LYS A O 1
ATOM 947 N N . ALA A 1 115 ? -3.984 10.298 8.423 1.00 97.81 115 ALA A N 1
ATOM 948 C CA . ALA A 1 115 ? -4.287 8.993 7.881 1.00 97.81 115 ALA A CA 1
ATOM 949 C C . ALA A 1 115 ? -5.791 8.753 7.862 1.00 97.81 115 ALA A C 1
ATOM 951 O O . ALA A 1 115 ? -6.555 9.378 8.592 1.00 97.81 115 ALA A O 1
ATOM 952 N N . LYS A 1 116 ? -6.216 7.825 7.017 1.00 98.38 116 LYS A N 1
ATOM 953 C CA . LYS A 1 116 ? -7.610 7.410 6.896 1.00 98.38 116 LYS A CA 1
ATOM 954 C C . LYS A 1 116 ? -7.712 5.917 7.122 1.00 98.38 116 LYS A C 1
ATOM 956 O O . LYS A 1 116 ? -6.839 5.160 6.696 1.00 98.38 116 LYS A O 1
ATOM 961 N N . LYS A 1 117 ? -8.762 5.509 7.831 1.00 98.06 117 LYS A N 1
ATOM 962 C CA . LYS A 1 117 ? -8.986 4.108 8.177 1.00 98.06 117 LYS A CA 1
ATOM 963 C C . LYS A 1 117 ? -9.180 3.260 6.921 1.00 98.06 117 LYS A C 1
ATOM 965 O O . LYS A 1 117 ? -9.899 3.639 5.997 1.00 98.06 117 LYS A O 1
ATOM 970 N N . VAL A 1 118 ? -8.554 2.094 6.926 1.00 98.44 118 VAL A N 1
ATOM 971 C CA . VAL A 1 118 ? -8.720 1.061 5.913 1.00 98.44 118 VAL A CA 1
ATOM 972 C C . VAL A 1 118 ? -9.609 -0.033 6.481 1.00 98.44 118 VAL A C 1
ATOM 974 O O . VAL A 1 118 ? -9.351 -0.548 7.570 1.00 98.44 118 VAL A O 1
ATOM 977 N N . ASP A 1 119 ? -10.659 -0.375 5.746 1.00 97.94 119 ASP A N 1
ATOM 978 C CA . ASP A 1 119 ? -11.611 -1.424 6.101 1.00 97.94 119 ASP A CA 1
ATOM 979 C C . ASP A 1 119 ? -12.172 -2.104 4.842 1.00 97.94 119 ASP A C 1
ATOM 981 O O . ASP A 1 119 ? -11.794 -1.777 3.712 1.00 97.94 119 ASP A O 1
ATOM 985 N N . ASP A 1 120 ? -13.088 -3.055 5.032 1.00 98.25 120 ASP A N 1
ATOM 986 C CA . ASP A 1 120 ? -13.710 -3.819 3.945 1.00 98.25 120 ASP A CA 1
ATOM 987 C C . ASP A 1 120 ? -14.397 -2.947 2.884 1.00 98.25 120 ASP A C 1
ATOM 989 O O . ASP A 1 120 ? -14.574 -3.385 1.751 1.00 98.25 120 ASP A O 1
ATOM 993 N N . SER A 1 121 ? -14.786 -1.711 3.215 1.00 97.94 121 SER A N 1
ATOM 994 C CA . SER A 1 121 ? -15.465 -0.821 2.270 1.00 97.94 121 SER A CA 1
ATOM 995 C C . SER A 1 121 ? -14.521 -0.149 1.274 1.00 97.94 121 SER A C 1
ATOM 997 O O . SER A 1 121 ? -14.988 0.394 0.269 1.00 97.94 121 SER A O 1
ATOM 999 N N . ASN A 1 122 ? -13.212 -0.132 1.554 1.00 98.31 122 ASN A N 1
ATOM 1000 C CA . ASN A 1 122 ? -12.253 0.657 0.785 1.00 98.31 122 ASN A CA 1
ATOM 1001 C C . ASN A 1 122 ? -10.928 -0.051 0.456 1.00 98.31 122 ASN A C 1
ATOM 1003 O O . ASN A 1 122 ? -10.215 0.425 -0.431 1.00 98.31 122 ASN A O 1
ATOM 1007 N N . ILE A 1 123 ? -10.620 -1.189 1.092 1.00 98.62 123 ILE A N 1
ATOM 1008 C CA . ILE A 1 123 ? -9.387 -1.947 0.840 1.00 98.62 123 ILE A CA 1
ATOM 1009 C C . ILE A 1 123 ? -9.243 -2.324 -0.638 1.00 98.62 123 ILE A C 1
ATOM 1011 O O . ILE A 1 123 ? -8.160 -2.173 -1.196 1.00 98.62 123 ILE A O 1
ATOM 1015 N N . ASP A 1 124 ? -10.331 -2.716 -1.306 1.00 98.56 124 ASP A N 1
ATOM 1016 C CA . ASP A 1 124 ? -10.296 -3.113 -2.717 1.00 98.56 124 ASP A CA 1
ATOM 1017 C C . ASP A 1 124 ? -9.767 -1.997 -3.605 1.00 98.56 124 ASP A C 1
ATOM 1019 O O . ASP A 1 124 ? -8.808 -2.204 -4.345 1.00 98.56 124 ASP A O 1
ATOM 1023 N N . TYR A 1 125 ? -10.321 -0.795 -3.437 1.00 98.50 125 TYR A N 1
ATOM 1024 C CA . TYR A 1 125 ? -9.917 0.391 -4.178 1.00 98.50 125 TYR A CA 1
ATOM 1025 C C . TYR A 1 125 ? -8.444 0.741 -3.936 1.00 98.50 125 TYR A C 1
ATOM 1027 O O . TYR A 1 125 ? -7.724 1.039 -4.888 1.00 98.50 125 TYR A O 1
ATOM 1035 N N . ILE A 1 126 ? -7.980 0.692 -2.684 1.00 98.62 126 ILE A N 1
ATOM 1036 C CA . ILE A 1 126 ? -6.582 0.999 -2.344 1.00 98.62 126 ILE A CA 1
ATOM 1037 C C . ILE A 1 126 ? -5.641 0.020 -3.049 1.00 98.62 126 ILE A C 1
ATOM 1039 O O . ILE A 1 126 ? -4.690 0.440 -3.709 1.00 98.62 126 ILE A O 1
ATOM 1043 N N . ILE A 1 127 ? -5.915 -1.280 -2.919 1.00 98.50 127 ILE A N 1
ATOM 1044 C CA . ILE A 1 127 ? -5.065 -2.335 -3.467 1.00 98.50 127 ILE A CA 1
ATOM 1045 C C . ILE A 1 127 ? -5.075 -2.299 -4.997 1.00 98.50 127 ILE A C 1
ATOM 1047 O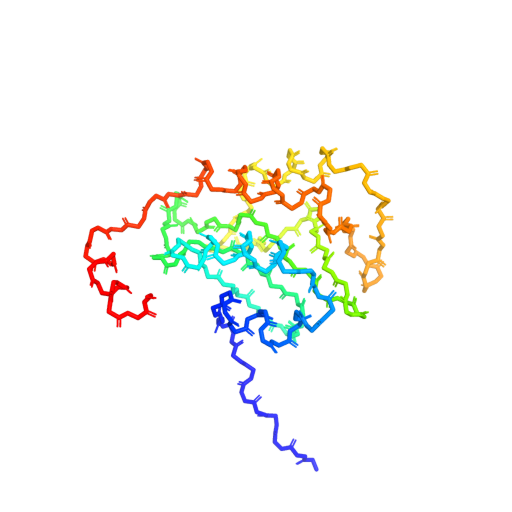 O . ILE A 1 127 ? -4.002 -2.308 -5.596 1.00 98.50 127 ILE A O 1
ATOM 1051 N N . ASP A 1 128 ? -6.240 -2.164 -5.633 1.00 98.50 128 ASP A N 1
ATOM 1052 C CA . ASP A 1 128 ? -6.349 -2.123 -7.096 1.00 98.50 128 ASP A CA 1
ATOM 1053 C C . ASP A 1 128 ? -5.567 -0.951 -7.696 1.00 98.50 128 ASP A C 1
ATOM 1055 O O . ASP A 1 128 ? -4.788 -1.149 -8.628 1.00 98.50 128 ASP A O 1
ATOM 1059 N N . ASN A 1 129 ? -5.692 0.252 -7.124 1.00 98.56 129 ASN A N 1
ATOM 1060 C CA . ASN A 1 129 ? -4.975 1.431 -7.624 1.00 98.56 129 ASN A CA 1
ATOM 1061 C C . ASN A 1 129 ? -3.456 1.305 -7.438 1.00 98.56 129 ASN A C 1
ATOM 1063 O O . ASN A 1 129 ? -2.690 1.680 -8.324 1.00 98.56 129 ASN A O 1
ATOM 1067 N N . ILE A 1 130 ? -2.995 0.748 -6.311 1.00 98.19 130 ILE A N 1
ATOM 1068 C CA . ILE A 1 130 ? -1.566 0.464 -6.113 1.00 98.19 130 ILE A CA 1
ATOM 1069 C C . ILE A 1 130 ? -1.083 -0.526 -7.172 1.00 98.19 130 ILE A C 1
ATOM 1071 O O . ILE A 1 130 ? -0.040 -0.320 -7.788 1.00 98.19 130 ILE A O 1
ATOM 1075 N N . LEU A 1 131 ? -1.833 -1.603 -7.386 1.00 97.44 131 LEU A N 1
ATOM 1076 C CA . LEU A 1 131 ? -1.466 -2.679 -8.295 1.00 97.44 131 LEU A CA 1
ATOM 1077 C C . LEU A 1 131 ? -1.570 -2.300 -9.775 1.00 97.44 131 LEU A C 1
ATOM 1079 O O . LEU A 1 131 ? -0.907 -2.936 -10.594 1.00 97.44 131 LEU A O 1
ATOM 1083 N N . GLU A 1 132 ? -2.357 -1.287 -10.124 1.00 97.38 132 GLU A N 1
ATOM 1084 C CA . GLU A 1 132 ? -2.427 -0.732 -11.476 1.00 97.38 132 GLU A CA 1
ATOM 1085 C C . GLU A 1 132 ? -1.113 -0.042 -11.871 1.00 97.38 132 GLU A C 1
ATOM 1087 O O . GLU A 1 132 ? -0.644 -0.196 -12.999 1.00 97.38 132 GLU A O 1
ATOM 1092 N N . VAL A 1 133 ? -0.487 0.677 -10.933 1.00 95.75 133 VAL A N 1
ATOM 1093 C CA . VAL A 1 133 ? 0.742 1.443 -11.200 1.00 95.75 133 VAL A CA 1
ATOM 1094 C C . VAL A 1 133 ? 2.020 0.732 -10.758 1.00 95.75 133 VAL A C 1
ATOM 1096 O O . VAL A 1 133 ? 3.100 1.040 -11.264 1.00 95.75 13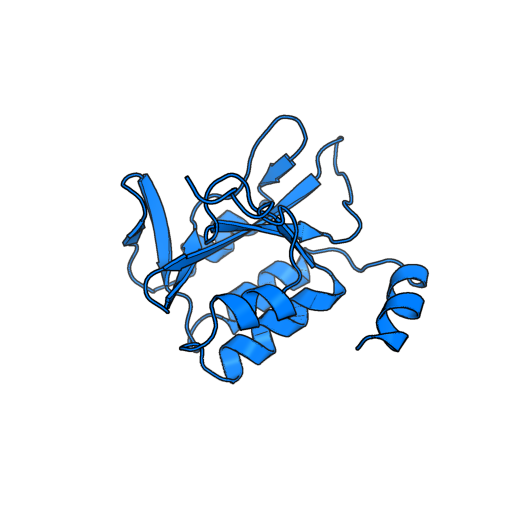3 VAL A O 1
ATOM 1099 N N . CYS A 1 134 ? 1.926 -0.197 -9.804 1.00 95.81 134 CYS A N 1
ATOM 1100 C CA . CYS A 1 134 ? 3.063 -0.965 -9.317 1.00 95.81 134 CYS A CA 1
ATOM 1101 C C . CYS A 1 134 ? 3.500 -1.965 -10.403 1.00 95.81 134 CYS A C 1
ATOM 1103 O O . CYS A 1 134 ? 2.704 -2.838 -10.780 1.00 95.81 134 CYS A O 1
ATOM 1105 N N . PRO A 1 135 ? 4.745 -1.862 -10.909 1.00 94.50 135 PRO A N 1
ATOM 1106 C CA . PRO A 1 135 ? 5.235 -2.695 -11.996 1.00 94.50 135 PRO A CA 1
ATOM 1107 C C . PRO A 1 135 ? 5.092 -4.183 -11.714 1.00 94.50 135 PRO A C 1
ATOM 1109 O O . PRO A 1 135 ? 5.089 -4.636 -10.569 1.00 94.50 135 PRO A O 1
ATOM 1112 N N . GLN A 1 136 ? 5.016 -4.959 -12.789 1.00 94.94 136 GLN A N 1
ATOM 1113 C CA . GLN A 1 136 ? 5.231 -6.391 -12.678 1.00 94.94 136 GLN A CA 1
ATOM 1114 C C . GLN A 1 136 ? 6.689 -6.666 -12.300 1.00 94.94 136 GLN A C 1
ATOM 1116 O O . GLN A 1 136 ? 7.604 -5.961 -12.731 1.00 94.94 136 GLN A O 1
ATOM 1121 N N . VAL A 1 137 ? 6.876 -7.719 -11.513 1.00 94.19 137 VAL A N 1
ATOM 1122 C CA . VAL A 1 137 ? 8.188 -8.288 -11.193 1.00 94.19 137 VAL A CA 1
ATOM 1123 C C . VAL A 1 137 ? 8.739 -9.069 -12.385 1.00 94.19 137 VAL A C 1
ATOM 1125 O O . VAL A 1 137 ? 7.991 -9.471 -13.278 1.00 94.19 137 VAL A O 1
ATOM 1128 N N . THR A 1 138 ? 10.047 -9.317 -12.404 1.00 92.88 138 THR A N 1
ATOM 1129 C CA . THR A 1 138 ? 10.663 -10.124 -13.464 1.00 92.88 138 THR A CA 1
ATOM 1130 C C . THR A 1 138 ? 10.187 -11.581 -13.447 1.00 92.88 138 THR A C 1
ATOM 1132 O O . THR A 1 138 ? 9.937 -12.158 -12.387 1.00 92.88 138 THR A O 1
ATOM 1135 N N . ASP A 1 139 ? 10.167 -12.234 -14.614 1.00 92.94 139 ASP A N 1
ATOM 1136 C CA . ASP A 1 139 ? 9.848 -13.670 -14.733 1.00 92.94 139 ASP A CA 1
ATOM 1137 C C . ASP A 1 139 ? 10.736 -14.531 -13.825 1.00 92.94 139 ASP A C 1
ATOM 1139 O O . ASP A 1 139 ? 10.273 -15.457 -13.163 1.00 92.94 139 ASP A O 1
ATOM 1143 N N . ARG A 1 140 ? 12.019 -14.167 -13.715 1.00 91.44 140 ARG A N 1
ATOM 1144 C CA . ARG A 1 140 ? 12.969 -14.832 -12.818 1.00 91.44 140 ARG A CA 1
ATOM 1145 C C . ARG A 1 140 ? 12.532 -14.745 -11.356 1.00 91.44 140 ARG A C 1
ATOM 1147 O O . ARG A 1 140 ? 12.709 -15.704 -10.606 1.00 91.44 140 ARG A O 1
ATOM 1154 N N . TYR A 1 141 ? 12.012 -13.598 -10.928 1.00 91.75 141 TYR A N 1
ATOM 1155 C CA . TYR A 1 141 ? 11.494 -13.438 -9.577 1.00 91.75 141 TYR A CA 1
ATOM 1156 C C . TYR A 1 141 ? 10.223 -14.276 -9.373 1.00 91.75 141 TYR A C 1
ATOM 1158 O O . TYR A 1 141 ? 10.120 -14.981 -8.367 1.00 91.75 141 TYR A O 1
ATOM 1166 N N . LEU A 1 142 ? 9.308 -14.295 -10.350 1.00 91.94 142 LEU A N 1
ATOM 1167 C CA . LEU A 1 142 ? 8.108 -15.144 -10.315 1.00 91.94 142 LEU A CA 1
ATOM 1168 C C . LEU A 1 142 ? 8.450 -16.636 -10.202 1.00 91.94 142 LEU A C 1
ATOM 1170 O O . LEU A 1 142 ? 7.862 -17.343 -9.384 1.00 91.94 142 LEU A O 1
ATOM 1174 N N . GLU A 1 143 ? 9.4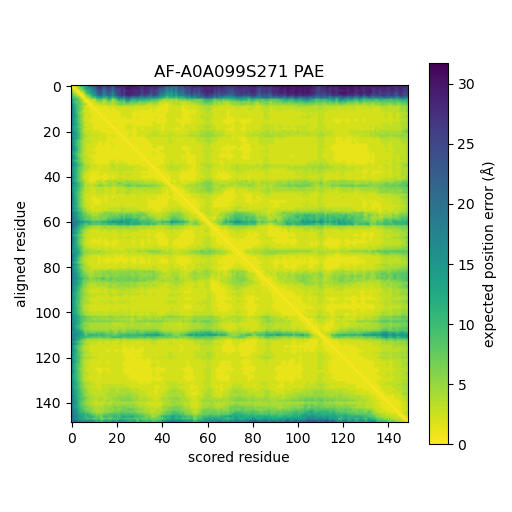44 -17.116 -10.953 1.00 91.25 143 GLU A N 1
ATOM 1175 C CA . GLU A 1 143 ? 9.925 -18.500 -10.865 1.00 91.25 143 GLU A CA 1
ATOM 1176 C C . GLU A 1 143 ? 10.434 -18.853 -9.462 1.00 91.25 143 GLU A C 1
ATOM 1178 O O . GLU A 1 143 ? 10.182 -19.952 -8.961 1.00 91.25 143 GLU A O 1
ATOM 1183 N N . ILE A 1 144 ? 11.142 -17.930 -8.805 1.00 88.62 144 ILE A N 1
ATOM 1184 C CA . ILE A 1 144 ? 11.607 -18.119 -7.427 1.00 88.62 144 ILE A CA 1
ATOM 1185 C C . ILE A 1 144 ? 10.408 -18.160 -6.477 1.00 88.62 144 ILE A C 1
ATOM 1187 O O . ILE A 1 144 ? 10.309 -19.087 -5.673 1.00 88.62 144 ILE A O 1
ATOM 1191 N N . MET A 1 145 ? 9.492 -17.198 -6.593 1.00 85.31 145 MET A N 1
ATOM 1192 C CA . MET A 1 145 ? 8.338 -17.069 -5.702 1.00 85.31 145 MET A CA 1
ATOM 1193 C C . MET A 1 145 ? 7.335 -18.212 -5.829 1.00 85.31 145 MET A C 1
ATOM 1195 O O . MET A 1 145 ? 6.756 -18.601 -4.820 1.00 85.31 145 MET A O 1
ATOM 1199 N N . SER A 1 146 ? 7.192 -18.823 -7.007 1.00 84.56 146 SER A N 1
ATOM 1200 C CA . SER A 1 146 ? 6.322 -19.993 -7.223 1.00 84.56 146 SER A CA 1
ATOM 1201 C C . SER A 1 146 ? 6.646 -21.200 -6.328 1.00 84.56 146 SER A C 1
ATOM 1203 O O . SER A 1 146 ? 5.845 -22.119 -6.206 1.00 84.56 146 SER A O 1
ATOM 1205 N N . LYS A 1 147 ? 7.825 -21.214 -5.694 1.00 85.19 147 LYS A N 1
ATOM 1206 C CA . LYS A 1 147 ? 8.247 -22.257 -4.746 1.00 85.19 147 LYS A CA 1
ATOM 1207 C C . LYS A 1 147 ? 7.842 -21.962 -3.296 1.00 85.19 147 LYS A C 1
ATOM 1209 O O . LYS A 1 147 ? 8.022 -22.827 -2.441 1.00 85.19 147 LYS A O 1
ATOM 1214 N N . TYR A 1 148 ? 7.376 -20.745 -3.014 1.00 74.44 148 TYR A N 1
ATOM 1215 C CA . TYR A 1 148 ? 7.085 -20.217 -1.673 1.00 74.44 148 TYR A CA 1
ATOM 1216 C C . TYR A 1 148 ? 5.658 -19.652 -1.522 1.00 74.44 148 TYR A C 1
ATOM 1218 O O . TYR A 1 148 ? 5.241 -19.338 -0.400 1.00 74.44 148 TYR A O 1
ATOM 1226 N N . LEU A 1 149 ? 4.940 -19.483 -2.636 1.00 65.94 149 LEU A N 1
ATOM 1227 C CA . LEU A 1 149 ? 3.505 -19.197 -2.711 1.00 65.94 149 LEU A CA 1
ATOM 1228 C C . LEU A 1 149 ? 2.731 -20.511 -2.806 1.00 65.94 149 LEU A C 1
ATOM 1230 O O . LEU A 1 149 ? 1.724 -20.611 -2.074 1.00 65.94 149 LEU A O 1
#

Nearest PDB structures (foldseek):
  6uwh-assembly1_A  TM=2.892E-01  e=3.086E+00  synthetic construct
  3d7q-assembly2_A-2  TM=3.200E-01  e=4.412E+00  Nostoc punctiforme PCC 73102
  5thg-assembly1_A  TM=3.073E-01  e=5.276E+00  synthetic construct
  3jc8-assembly1_Qa  TM=2.724E-01  e=6.695E+00  Myxococcus xanthus DK 1622

Sequence (149 aa):
MRKNYKLKRTISMKQFISEFGESFSDHMKERLLELEVRCVLTRKEEENKLDLKHVEHTKYDSKEYAYGQLIANEGELYFSEKCMEGPDVMENPVVDPIYNALKTEEVVINENIKAKKVDDSNIDYIIDNILEVCPQVTDRYLEIMSKYL

Radius of gyration: 15.08 Å; Cα contacts (8 Å, |Δi|>4): 242; chains: 1; bounding box: 34×37×44 Å

Secondary structure (DSSP, 8-state):
--------SEE-HHHHHHHH-TTS-HHHHHHHHTTTTTEEEE-SS-TTEEEEEETT--EETTEEEEEEEEEEETTEEEEES----SSSEEE-TTHHHHHHH--SPEEEETTTEEEEEE-TTTHHHHHHHHHHHSPPPPHHHHHHHTTT-

pLDDT: mean 92.57, std 10.56, range [38.88, 98.62]

Foldseek 3Di:
DPDPDPQDQKDALVVLCVVQVPLADPLLSVLSVVLRLFWIWGDDPDNFKTFIFGPVQDDDPQATEGAWIWGRDPSFIKTWCDDDDDDRYDYDPLSNVLQVPDPADWDDDPNHTTIGTDHPVRSNVSSVSSVVPRDHDDPVSVVVCVVVD